Protein AF-A0A380JLQ2-F1 (afdb_monomer_lite)

Foldseek 3Di:
DDPVVVVVVVVVVVVVVLVVLLVVVLVCVLVVVDDLVPRPPVNSVVSVVVNVVVVVVVVPD

Radius of gyration: 15.39 Å; chains: 1; bounding box: 35×20×43 Å

Sequence (61 aa):
MNMKKLFKTIKNITERGKIMMINFYAMQILEDWITIEQVPKRFRKRVQELVKLSETGLDKE

Secondary structure (DSSP, 8-state):
--HHHHHHHHHHHHHHHHHHHHHHHHHHHHTTSS-GGGS-HHHHHHHHHHHHHHHHHHTT-

Organism: Streptococcus acidominimus (NCBI:txid1326)

pLDDT: mean 91.78, std 11.19, range [48.53, 98.5]

Structure (mmCIF, N/CA/C/O backbone):
data_AF-A0A380JLQ2-F1
#
_entry.id   AF-A0A380JLQ2-F1
#
loop_
_atom_site.group_PDB
_atom_site.id
_atom_site.type_symbol
_atom_site.label_atom_id
_atom_site.label_alt_id
_atom_site.label_comp_id
_atom_site.label_asym_id
_atom_site.label_entity_id
_atom_site.label_seq_id
_atom_site.pdbx_PDB_ins_code
_atom_site.Cartn_x
_atom_site.Cartn_y
_atom_site.Cartn_z
_atom_site.occupancy
_atom_site.B_iso_or_equiv
_atom_site.auth_seq_id
_atom_site.auth_comp_id
_atom_site.auth_asym_id
_atom_site.auth_atom_id
_atom_site.pdbx_PDB_model_num
ATOM 1 N N . MET A 1 1 ? -7.912 1.260 33.038 1.00 63.81 1 MET A N 1
ATOM 2 C CA . MET A 1 1 ? -7.395 1.970 31.840 1.00 63.81 1 MET A CA 1
ATOM 3 C C . MET A 1 1 ? -8.455 2.959 31.367 1.00 63.81 1 MET A C 1
ATOM 5 O O . MET A 1 1 ? -9.593 2.550 31.222 1.00 63.81 1 MET A O 1
ATOM 9 N N . ASN A 1 2 ? -8.126 4.245 31.196 1.00 87.19 2 ASN A N 1
ATOM 10 C CA . ASN A 1 2 ? -9.125 5.281 30.887 1.00 87.19 2 ASN A CA 1
ATOM 11 C C . ASN A 1 2 ? -9.602 5.203 29.418 1.00 87.19 2 ASN A C 1
ATOM 13 O O . ASN A 1 2 ? -8.810 4.896 28.525 1.00 87.19 2 ASN A O 1
ATOM 17 N N . MET A 1 3 ? -10.871 5.522 29.162 1.00 86.00 3 MET A N 1
ATOM 18 C CA . MET A 1 3 ? -11.554 5.339 27.875 1.00 86.00 3 MET A CA 1
ATOM 19 C C . MET A 1 3 ? -10.862 6.090 26.721 1.00 86.00 3 MET A C 1
ATOM 21 O O . MET A 1 3 ? -10.630 5.524 25.656 1.00 86.00 3 MET A O 1
ATOM 25 N N . LYS A 1 4 ? -10.391 7.325 26.959 1.00 92.56 4 LYS A N 1
ATOM 26 C CA . LYS A 1 4 ? -9.586 8.094 25.984 1.00 92.56 4 LYS A CA 1
ATOM 27 C C . LYS A 1 4 ? -8.285 7.383 25.582 1.00 92.56 4 LYS A C 1
ATOM 29 O O . LYS A 1 4 ? -7.877 7.440 24.423 1.00 92.56 4 LYS A O 1
ATOM 34 N N . LYS A 1 5 ? -7.631 6.700 26.531 1.00 89.88 5 LYS A N 1
ATOM 35 C CA . LYS A 1 5 ? -6.392 5.945 26.281 1.00 89.88 5 LYS A CA 1
ATOM 36 C C . LYS A 1 5 ? -6.681 4.705 25.433 1.00 89.88 5 LYS A C 1
ATOM 38 O O . LYS A 1 5 ? -5.920 4.424 24.514 1.00 89.88 5 LYS A O 1
ATOM 43 N N . LEU A 1 6 ? -7.802 4.029 25.689 1.00 89.62 6 LEU A N 1
ATOM 44 C CA . LEU A 1 6 ? -8.245 2.877 24.904 1.00 89.62 6 LEU A CA 1
ATOM 45 C C . LEU A 1 6 ? -8.527 3.259 23.441 1.00 89.62 6 LEU A C 1
ATOM 47 O O . LEU A 1 6 ? -7.980 2.627 22.540 1.00 89.62 6 LEU A O 1
ATOM 51 N N . PHE A 1 7 ? -9.282 4.337 23.196 1.00 92.44 7 PHE A N 1
ATOM 52 C CA . PHE A 1 7 ? -9.538 4.830 21.835 1.00 92.44 7 PHE A CA 1
ATOM 53 C C . PHE A 1 7 ? -8.251 5.166 21.075 1.00 92.44 7 PHE A C 1
ATOM 55 O O . PHE A 1 7 ? -8.108 4.807 19.906 1.00 92.44 7 PHE A O 1
ATOM 62 N N . LYS A 1 8 ? -7.284 5.810 21.741 1.00 93.38 8 LYS A N 1
ATOM 63 C CA . LYS A 1 8 ? -5.974 6.106 21.145 1.00 93.38 8 LYS A CA 1
ATOM 64 C C . LYS A 1 8 ? -5.224 4.826 20.764 1.00 93.38 8 LYS A C 1
ATOM 66 O O . LYS A 1 8 ? -4.664 4.761 19.673 1.00 93.38 8 LYS A O 1
ATOM 71 N N . THR A 1 9 ? -5.231 3.810 21.625 1.00 92.44 9 THR A N 1
ATOM 72 C CA . THR A 1 9 ? -4.590 2.520 21.336 1.00 92.44 9 THR A CA 1
ATOM 73 C C . THR A 1 9 ? -5.242 1.820 20.14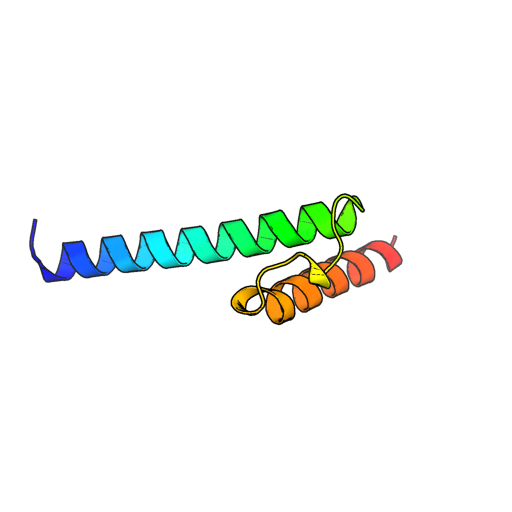7 1.00 92.44 9 THR A C 1
ATOM 75 O O . THR A 1 9 ? -4.529 1.416 19.232 1.00 92.44 9 THR A O 1
ATOM 78 N N . ILE A 1 10 ? -6.575 1.737 20.109 1.00 93.06 10 ILE A N 1
ATOM 79 C CA . ILE A 1 10 ? -7.302 1.111 18.994 1.00 93.06 10 ILE A CA 1
ATOM 80 C C . ILE A 1 10 ? -6.993 1.840 17.686 1.00 93.06 10 ILE A C 1
ATOM 82 O O . ILE A 1 10 ? -6.605 1.203 16.709 1.00 93.06 10 ILE A O 1
ATOM 86 N N . LYS A 1 11 ? -7.061 3.179 17.683 1.00 93.88 11 LYS A N 1
ATOM 87 C CA . LYS A 1 11 ? -6.696 3.989 16.515 1.00 93.88 11 LYS A CA 1
ATOM 88 C C . LYS A 1 11 ? -5.282 3.653 16.035 1.00 93.88 11 LYS A C 1
ATOM 90 O O . LYS A 1 11 ?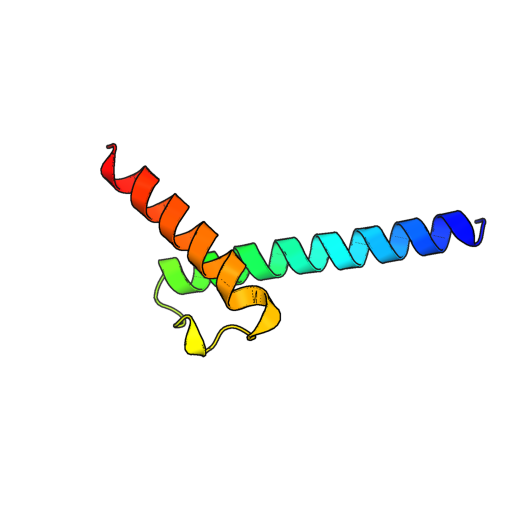 -5.091 3.345 14.863 1.00 93.88 11 LYS A O 1
ATOM 95 N N . ASN A 1 12 ? -4.307 3.628 16.939 1.00 94.50 12 ASN A N 1
ATOM 96 C CA . ASN A 1 12 ? -2.923 3.314 16.590 1.00 94.50 12 ASN A CA 1
ATOM 97 C C . ASN A 1 12 ? -2.759 1.905 16.002 1.00 94.50 12 ASN A C 1
ATOM 99 O O . ASN A 1 12 ? -1.985 1.736 15.064 1.00 94.50 12 ASN A O 1
ATOM 103 N N . ILE A 1 13 ? -3.475 0.905 16.523 1.00 93.62 13 ILE A N 1
ATOM 104 C CA . ILE A 1 13 ? -3.451 -0.463 15.985 1.00 93.62 13 ILE A CA 1
ATOM 105 C C . ILE A 1 13 ? -4.026 -0.480 14.568 1.00 93.62 13 ILE A C 1
ATOM 107 O O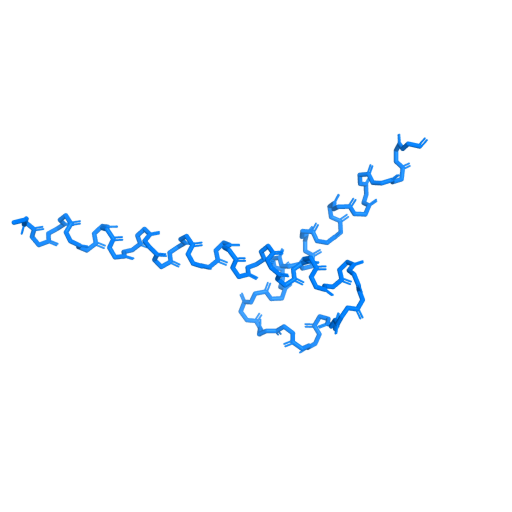 . ILE A 1 13 ? -3.407 -1.040 13.666 1.00 93.62 13 ILE A O 1
ATOM 111 N N . THR A 1 14 ? -5.165 0.182 14.347 1.00 92.88 14 THR A N 1
ATOM 112 C CA . THR A 1 14 ? -5.783 0.235 13.014 1.00 92.88 14 THR A CA 1
ATOM 113 C C . THR A 1 14 ? -4.896 0.938 11.987 1.00 92.88 14 THR A C 1
ATOM 115 O O . THR A 1 14 ? -4.772 0.457 10.864 1.00 92.88 14 THR A O 1
ATOM 118 N N . GLU A 1 15 ? -4.219 2.026 12.365 1.00 94.06 15 GLU A N 1
ATOM 119 C CA . GLU A 1 15 ? -3.284 2.720 11.473 1.00 94.06 15 GLU A CA 1
ATOM 120 C C . GLU A 1 15 ? -2.038 1.877 11.175 1.00 94.06 15 GLU A C 1
ATOM 122 O O . GLU A 1 15 ? -1.629 1.772 10.020 1.00 94.06 15 GLU A O 1
ATOM 127 N N . ARG A 1 16 ? -1.479 1.188 12.179 1.00 93.75 16 ARG A N 1
ATOM 128 C CA . ARG A 1 16 ? -0.364 0.247 11.969 1.00 93.75 16 ARG A CA 1
ATOM 129 C C . ARG A 1 16 ? -0.749 -0.892 11.027 1.00 93.75 16 ARG A C 1
ATOM 131 O O . ARG A 1 16 ? 0.023 -1.220 10.132 1.00 93.75 16 ARG A O 1
ATOM 138 N N . GLY A 1 17 ? -1.951 -1.447 11.187 1.00 95.38 17 GLY A N 1
ATOM 139 C CA . GLY A 1 17 ? -2.478 -2.478 10.295 1.00 95.38 17 GLY A CA 1
ATOM 140 C C . GLY A 1 17 ? -2.594 -1.989 8.850 1.00 95.38 17 GLY A C 1
ATOM 141 O O . GLY A 1 17 ? -2.165 -2.682 7.935 1.00 95.38 17 GLY A O 1
ATOM 142 N N . LYS A 1 18 ? -3.094 -0.764 8.627 1.00 95.19 18 LYS A N 1
ATOM 143 C CA . LYS A 1 18 ? -3.162 -0.171 7.279 1.00 95.19 18 LYS A CA 1
ATOM 144 C C . LYS A 1 18 ? -1.781 -0.040 6.634 1.00 95.19 18 LYS A C 1
ATOM 146 O O . LYS A 1 18 ? -1.638 -0.395 5.470 1.00 95.19 18 LYS A O 1
ATOM 151 N N . ILE A 1 19 ? -0.786 0.446 7.379 1.00 96.88 19 ILE A N 1
ATOM 152 C CA . ILE A 1 19 ? 0.594 0.588 6.883 1.00 96.88 19 ILE A CA 1
ATOM 153 C C . ILE A 1 19 ? 1.164 -0.779 6.495 1.00 96.88 19 ILE A C 1
ATOM 155 O O . ILE A 1 19 ? 1.719 -0.927 5.410 1.00 96.88 19 ILE A O 1
ATOM 159 N N . MET A 1 20 ? 0.968 -1.789 7.345 1.00 97.56 20 MET A N 1
ATOM 160 C CA . MET A 1 20 ? 1.428 -3.151 7.071 1.00 97.56 20 MET A CA 1
ATOM 161 C C . MET A 1 20 ? 0.789 -3.721 5.800 1.00 97.56 20 MET A C 1
ATOM 163 O O . MET A 1 20 ? 1.499 -4.271 4.967 1.00 97.56 20 MET A O 1
ATOM 167 N N . MET A 1 21 ? -0.519 -3.523 5.607 1.00 97.81 21 MET A N 1
ATOM 168 C CA . MET A 1 21 ? -1.207 -3.967 4.390 1.00 97.81 21 MET A CA 1
ATOM 169 C C . MET A 1 21 ? -0.663 -3.287 3.131 1.00 97.81 21 MET A C 1
ATOM 171 O O . MET A 1 21 ? -0.507 -3.945 2.109 1.00 97.81 21 MET A O 1
ATOM 175 N N . ILE A 1 22 ? -0.368 -1.985 3.189 1.00 97.88 22 ILE A N 1
ATOM 176 C CA . ILE A 1 22 ? 0.209 -1.252 2.052 1.00 97.88 22 ILE A CA 1
ATOM 177 C C . ILE A 1 22 ? 1.575 -1.834 1.681 1.00 97.88 22 ILE A C 1
ATOM 179 O O . ILE A 1 22 ? 1.798 -2.139 0.513 1.00 97.88 22 ILE A O 1
ATOM 183 N N . ASN A 1 23 ? 2.457 -2.026 2.665 1.00 97.38 23 ASN A N 1
ATOM 184 C CA . ASN A 1 23 ? 3.788 -2.586 2.425 1.00 97.38 23 ASN A CA 1
ATOM 185 C C . ASN A 1 23 ? 3.706 -4.014 1.878 1.00 97.38 23 ASN A C 1
ATOM 187 O O . ASN A 1 23 ? 4.399 -4.347 0.923 1.00 97.38 23 ASN A O 1
ATOM 191 N N . PHE A 1 24 ? 2.821 -4.833 2.448 1.00 98.06 24 PHE A N 1
ATOM 192 C CA . PHE A 1 24 ? 2.612 -6.206 2.007 1.00 98.06 24 PHE A CA 1
ATOM 193 C C . PHE A 1 24 ? 2.161 -6.266 0.545 1.00 98.06 24 PHE A C 1
ATOM 195 O O . PHE A 1 24 ? 2.776 -6.966 -0.250 1.00 98.06 24 PHE 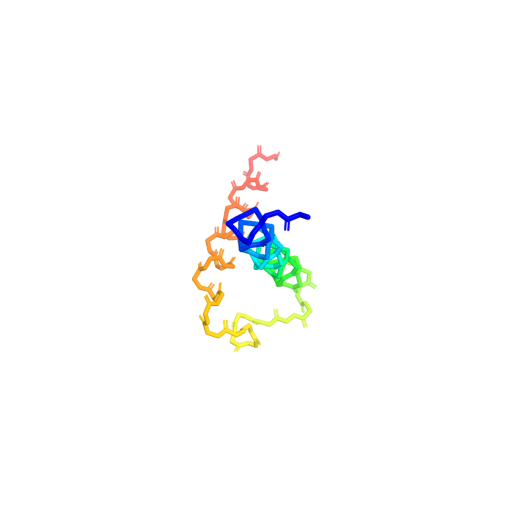A O 1
ATOM 202 N N . TYR A 1 25 ? 1.151 -5.482 0.154 1.00 98.50 25 TYR A N 1
ATOM 203 C CA . TYR A 1 25 ? 0.707 -5.443 -1.241 1.00 98.50 25 TYR A CA 1
ATOM 204 C C . TYR A 1 25 ? 1.773 -4.902 -2.196 1.00 98.50 25 TYR A C 1
ATOM 206 O O . TYR A 1 25 ? 1.879 -5.403 -3.308 1.00 98.50 25 TYR A O 1
ATOM 214 N N . ALA A 1 26 ? 2.558 -3.903 -1.785 1.00 98.00 26 ALA A N 1
ATOM 215 C CA . ALA A 1 26 ? 3.646 -3.393 -2.615 1.00 98.00 26 ALA A CA 1
ATOM 216 C C . ALA A 1 26 ? 4.702 -4.473 -2.884 1.00 98.00 26 ALA A C 1
ATOM 218 O O . ALA A 1 26 ? 5.086 -4.658 -4.031 1.00 98.00 26 ALA A O 1
ATOM 219 N N . MET A 1 27 ? 5.095 -5.237 -1.860 1.00 97.44 27 MET A N 1
ATOM 220 C CA . MET A 1 27 ? 5.992 -6.386 -2.027 1.00 97.44 27 MET A CA 1
ATOM 221 C C . MET A 1 27 ? 5.406 -7.445 -2.965 1.00 97.44 27 MET A C 1
ATOM 223 O O . MET A 1 27 ? 6.103 -7.922 -3.846 1.00 97.44 27 MET A O 1
ATOM 227 N N . GLN A 1 28 ? 4.123 -7.790 -2.819 1.00 98.19 28 GLN A N 1
ATOM 228 C CA . GLN A 1 28 ? 3.487 -8.777 -3.699 1.00 98.19 28 GLN A CA 1
ATOM 229 C C . GLN A 1 28 ? 3.430 -8.324 -5.165 1.00 98.19 28 GLN A C 1
ATOM 231 O O . GLN A 1 28 ? 3.447 -9.175 -6.045 1.00 98.19 28 GLN A O 1
ATOM 236 N N . ILE A 1 29 ? 3.341 -7.016 -5.429 1.00 97.88 29 ILE A N 1
ATOM 237 C CA . ILE A 1 29 ? 3.428 -6.476 -6.794 1.00 97.88 29 ILE A CA 1
ATOM 238 C C . ILE A 1 29 ? 4.868 -6.529 -7.308 1.00 97.88 29 ILE A C 1
ATOM 240 O O . ILE A 1 29 ? 5.070 -6.954 -8.433 1.00 97.88 29 ILE A O 1
ATOM 244 N N . LEU A 1 30 ? 5.853 -6.117 -6.500 1.00 95.75 30 LEU A N 1
ATOM 245 C CA . LEU A 1 30 ? 7.270 -6.125 -6.896 1.00 95.75 30 LEU A CA 1
ATOM 246 C C . LEU A 1 30 ? 7.798 -7.537 -7.205 1.00 95.75 30 LEU A C 1
ATOM 248 O O . LEU A 1 30 ? 8.705 -7.681 -8.012 1.00 95.75 30 LEU A O 1
ATOM 252 N N . GLU A 1 31 ? 7.229 -8.562 -6.571 1.00 96.81 31 GLU A N 1
ATOM 253 C CA . GLU A 1 31 ? 7.533 -9.981 -6.813 1.00 96.81 31 GLU A CA 1
ATOM 254 C C . GLU A 1 31 ? 6.605 -10.620 -7.871 1.00 96.81 31 GLU A C 1
ATOM 256 O O . GLU A 1 31 ? 6.569 -11.843 -8.005 1.00 96.81 31 GLU A O 1
ATOM 261 N N . ASP A 1 32 ? 5.795 -9.819 -8.575 1.00 97.06 32 ASP A N 1
ATOM 262 C CA . ASP A 1 32 ? 4.832 -10.250 -9.601 1.00 97.06 32 ASP A CA 1
ATOM 263 C C . ASP A 1 32 ? 3.781 -11.284 -9.132 1.00 97.06 32 ASP A C 1
ATOM 265 O O . ASP A 1 32 ? 3.168 -11.994 -9.933 1.00 97.06 32 ASP A O 1
ATOM 269 N N . TRP A 1 33 ? 3.508 -11.382 -7.826 1.00 98.19 33 TRP A N 1
ATOM 270 C CA . TRP A 1 33 ? 2.491 -12.303 -7.292 1.00 98.19 33 TRP A CA 1
ATOM 271 C C . TRP A 1 33 ? 1.067 -11.821 -7.562 1.00 98.19 33 TRP A C 1
ATOM 273 O O . TRP A 1 33 ? 0.145 -12.634 -7.667 1.00 98.19 33 TRP A O 1
ATOM 283 N N . ILE A 1 34 ? 0.872 -10.502 -7.616 1.00 98.19 34 ILE A N 1
ATOM 284 C CA . ILE A 1 34 ? -0.415 -9.866 -7.901 1.00 98.19 34 ILE A CA 1
ATOM 285 C C . ILE A 1 34 ? -0.224 -8.620 -8.764 1.00 98.19 34 ILE A C 1
ATOM 287 O O . ILE A 1 34 ? 0.835 -8.000 -8.757 1.00 98.19 34 ILE A O 1
ATOM 291 N N . THR A 1 35 ? -1.298 -8.171 -9.409 1.00 98.06 35 THR A N 1
ATOM 292 C CA . THR A 1 35 ? -1.359 -6.856 -10.057 1.00 98.06 35 THR A CA 1
ATOM 293 C C . THR A 1 35 ? -2.067 -5.819 -9.182 1.00 98.06 35 THR A C 1
ATOM 295 O O . THR A 1 35 ? -2.795 -6.133 -8.231 1.00 98.06 35 THR A O 1
ATOM 298 N N . ILE A 1 36 ? -1.907 -4.536 -9.520 1.00 97.69 36 ILE A N 1
ATOM 299 C CA . ILE A 1 36 ? -2.521 -3.438 -8.764 1.00 97.69 36 ILE A CA 1
ATOM 300 C C . ILE A 1 36 ? -4.060 -3.479 -8.765 1.00 97.69 36 ILE A C 1
ATOM 302 O O . ILE A 1 36 ? -4.711 -2.994 -7.834 1.00 97.69 36 ILE A O 1
ATOM 306 N N . GLU A 1 37 ? -4.674 -4.093 -9.774 1.00 97.69 37 GLU A N 1
ATOM 307 C CA . GLU A 1 37 ? -6.121 -4.281 -9.876 1.00 97.69 37 GLU A CA 1
ATOM 308 C C . GLU A 1 37 ? -6.654 -5.217 -8.783 1.00 97.69 37 GLU A C 1
ATOM 310 O O . GLU A 1 37 ? -7.776 -5.016 -8.302 1.00 97.69 37 GLU A O 1
ATOM 315 N N . GLN A 1 38 ? -5.843 -6.182 -8.340 1.00 98.06 38 GLN A N 1
ATOM 316 C CA . GLN A 1 38 ? -6.179 -7.126 -7.271 1.00 98.06 38 GLN A CA 1
ATOM 317 C C . GLN A 1 38 ? -6.054 -6.495 -5.873 1.00 98.06 38 GLN A C 1
ATOM 319 O O . GLN A 1 38 ? -6.659 -6.975 -4.912 1.00 98.06 38 GLN A O 1
ATOM 324 N N . VAL A 1 39 ? -5.351 -5.364 -5.746 1.00 97.94 39 VAL A N 1
ATOM 325 C CA . VAL A 1 39 ? -5.259 -4.606 -4.491 1.00 97.94 39 VAL A CA 1
ATOM 326 C C . VAL A 1 39 ? -6.593 -3.902 -4.190 1.00 97.94 39 VAL A C 1
ATOM 328 O O . VAL A 1 39 ? -7.185 -3.272 -5.077 1.00 97.94 39 VAL A O 1
ATOM 331 N N . PRO A 1 40 ? -7.088 -3.913 -2.934 1.00 97.88 40 PRO A N 1
ATOM 332 C CA . PRO A 1 40 ? -8.288 -3.173 -2.556 1.00 97.88 40 PRO A CA 1
ATOM 333 C C . PRO A 1 40 ? -8.188 -1.681 -2.904 1.00 97.88 40 PRO A C 1
ATOM 335 O O . PRO A 1 40 ? -7.210 -1.020 -2.551 1.00 97.88 40 PRO A O 1
ATOM 338 N N . LYS A 1 41 ? -9.240 -1.119 -3.524 1.00 97.69 41 LYS A N 1
ATOM 339 C CA . LYS A 1 41 ? -9.276 0.272 -4.039 1.00 97.69 41 LYS A CA 1
ATOM 340 C C . LYS A 1 41 ? -8.705 1.316 -3.071 1.00 97.69 41 LYS A C 1
ATOM 342 O O . LYS A 1 41 ? -7.950 2.185 -3.490 1.00 97.69 41 LYS A O 1
ATOM 347 N N . ARG A 1 42 ? -9.022 1.197 -1.777 1.00 96.19 42 ARG A N 1
ATOM 348 C CA . ARG A 1 42 ? -8.573 2.117 -0.715 1.00 96.19 42 ARG A CA 1
ATOM 349 C C . ARG A 1 42 ? -7.051 2.191 -0.523 1.00 96.19 42 ARG A C 1
ATOM 351 O O . ARG A 1 42 ? -6.580 3.154 0.066 1.00 96.19 42 ARG A O 1
ATOM 358 N N . PHE A 1 43 ? -6.300 1.189 -0.982 1.00 97.50 43 PHE A N 1
ATOM 359 C CA . PHE A 1 43 ? -4.843 1.121 -0.837 1.00 97.50 43 PHE A CA 1
ATOM 360 C C . PHE A 1 43 ? -4.090 1.359 -2.149 1.00 97.50 43 PHE A C 1
ATOM 362 O O . PHE A 1 43 ? -2.925 1.740 -2.094 1.00 97.50 43 PHE A O 1
ATOM 369 N N . ARG A 1 44 ? -4.744 1.201 -3.312 1.00 98.06 44 ARG A N 1
ATOM 370 C CA . ARG A 1 44 ? -4.092 1.211 -4.636 1.00 98.06 44 ARG A CA 1
ATOM 371 C C . ARG A 1 44 ? -3.161 2.397 -4.855 1.00 98.06 44 ARG A C 1
ATOM 373 O O . ARG A 1 44 ? -2.003 2.190 -5.176 1.00 98.06 44 ARG A O 1
ATOM 380 N N . LYS A 1 45 ? -3.637 3.624 -4.612 1.00 97.94 45 LYS A N 1
ATOM 381 C CA . LYS A 1 45 ? -2.828 4.837 -4.810 1.00 97.94 45 LYS A CA 1
ATOM 382 C C . LYS A 1 45 ? -1.525 4.789 -4.006 1.00 97.94 45 LYS A C 1
ATOM 384 O O . LYS A 1 45 ? -0.459 5.065 -4.537 1.00 97.94 45 LYS A O 1
ATOM 389 N N . ARG A 1 46 ? -1.609 4.406 -2.728 1.00 97.75 46 ARG A N 1
ATOM 390 C CA . ARG A 1 46 ? -0.443 4.388 -1.840 1.00 97.75 46 ARG A CA 1
ATOM 391 C C . ARG A 1 46 ? 0.511 3.239 -2.153 1.00 97.75 46 ARG A C 1
ATOM 393 O O . ARG A 1 46 ? 1.715 3.408 -2.021 1.00 97.75 46 ARG A O 1
ATOM 400 N N . VAL A 1 47 ? -0.030 2.102 -2.585 1.00 98.12 47 VAL A N 1
ATOM 401 C CA . VAL A 1 47 ? 0.755 0.961 -3.068 1.00 98.12 47 VAL A CA 1
ATOM 402 C C . VAL A 1 47 ? 1.495 1.326 -4.360 1.00 98.12 47 VAL A C 1
ATOM 404 O O . VAL A 1 47 ? 2.698 1.120 -4.424 1.00 98.12 47 VAL A O 1
ATOM 407 N N . GLN A 1 48 ? 0.827 1.951 -5.339 1.00 97.69 48 GLN A N 1
ATOM 408 C CA . GLN A 1 48 ? 1.459 2.422 -6.583 1.00 97.69 48 GLN A CA 1
ATOM 409 C C . GLN A 1 48 ? 2.594 3.413 -6.323 1.00 97.69 48 GLN A C 1
ATOM 411 O O . GLN A 1 48 ? 3.661 3.293 -6.914 1.00 97.69 48 GLN A O 1
ATOM 416 N N . GLU A 1 49 ? 2.371 4.390 -5.438 1.00 96.69 49 GLU A N 1
ATOM 417 C CA . GLU A 1 49 ? 3.412 5.344 -5.041 1.00 96.69 49 GLU A CA 1
ATOM 418 C C . GLU A 1 49 ? 4.635 4.626 -4.453 1.00 96.69 49 GLU A C 1
ATOM 420 O O . GLU A 1 49 ? 5.762 4.991 -4.775 1.00 96.69 49 GLU A O 1
ATOM 425 N N . LEU A 1 50 ? 4.419 3.606 -3.616 1.00 96.38 50 LEU A N 1
ATOM 426 C CA . LEU A 1 50 ? 5.498 2.861 -2.971 1.00 96.38 50 LEU A CA 1
ATOM 427 C C . LEU A 1 50 ? 6.279 1.984 -3.961 1.00 96.38 50 LEU A C 1
ATOM 429 O O . LEU A 1 50 ? 7.501 2.041 -3.954 1.00 96.38 50 LEU A O 1
ATOM 433 N N . VAL A 1 51 ? 5.591 1.243 -4.835 1.00 96.31 51 VAL A N 1
ATOM 434 C CA . VAL A 1 51 ? 6.217 0.419 -5.888 1.00 96.31 51 VAL A CA 1
ATOM 435 C C . VAL A 1 51 ? 7.091 1.287 -6.795 1.00 96.31 51 VAL A C 1
ATOM 437 O O . VAL A 1 51 ? 8.278 1.020 -6.952 1.00 96.31 51 VAL A O 1
ATOM 440 N N . LYS A 1 52 ? 6.545 2.411 -7.276 1.00 95.62 52 LYS A N 1
ATOM 441 C CA . LYS A 1 52 ? 7.283 3.353 -8.124 1.00 95.62 52 LYS A CA 1
ATOM 442 C C . LYS A 1 52 ? 8.532 3.915 -7.434 1.00 95.62 52 LYS A C 1
ATOM 444 O O . LYS A 1 52 ? 9.564 4.107 -8.076 1.00 95.62 52 LYS A O 1
ATOM 449 N N . LEU A 1 53 ? 8.440 4.224 -6.136 1.00 93.50 53 LEU A N 1
ATOM 450 C CA . LEU A 1 53 ? 9.586 4.695 -5.349 1.00 93.50 53 LEU A CA 1
ATOM 451 C C . LEU A 1 53 ? 10.678 3.625 -5.235 1.00 93.50 53 LEU A C 1
ATOM 453 O O . LEU A 1 53 ? 11.853 3.972 -5.323 1.00 93.50 53 LEU A O 1
ATOM 457 N N . SER A 1 54 ? 10.298 2.358 -5.057 1.00 88.94 54 SER A N 1
ATOM 458 C CA . SER A 1 54 ? 11.233 1.230 -4.993 1.00 88.94 54 SER A CA 1
ATOM 459 C C . SER A 1 54 ? 11.968 1.016 -6.317 1.00 88.94 54 SER A C 1
ATOM 461 O O . SER A 1 54 ? 13.188 0.907 -6.311 1.00 88.94 54 SER A O 1
ATOM 463 N N . GLU A 1 55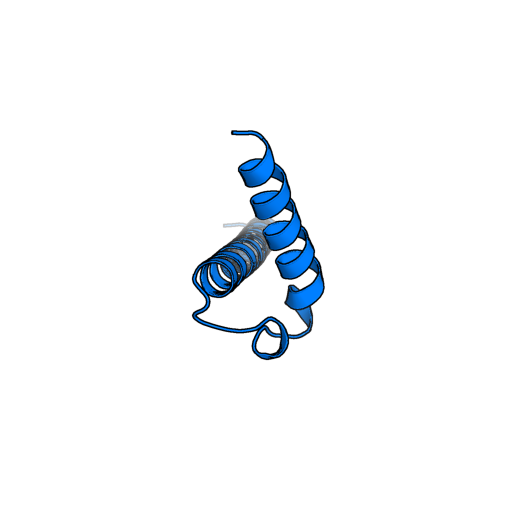 ? 11.258 1.050 -7.445 1.00 88.12 55 GLU A N 1
ATOM 464 C CA . GLU A 1 55 ? 11.843 0.917 -8.790 1.00 88.12 55 GLU A CA 1
ATOM 465 C C . GLU A 1 55 ? 12.810 2.066 -9.115 1.00 88.12 55 GLU A C 1
ATOM 467 O O . GLU A 1 55 ? 13.938 1.838 -9.535 1.00 88.12 55 GLU A O 1
ATOM 472 N N . THR A 1 56 ? 12.431 3.311 -8.799 1.00 82.94 56 THR A N 1
ATOM 473 C CA . THR A 1 56 ? 13.295 4.493 -9.021 1.00 82.94 56 THR A CA 1
ATOM 474 C C . THR A 1 56 ? 14.590 4.446 -8.186 1.00 82.94 56 THR A C 1
ATOM 476 O O . THR A 1 56 ? 15.557 5.153 -8.479 1.00 82.94 56 THR A O 1
ATOM 479 N N . GLY A 1 57 ? 14.599 3.676 -7.093 1.00 70.38 57 GLY A N 1
ATOM 480 C CA . GLY A 1 57 ? 15.786 3.434 -6.274 1.00 70.38 57 GLY A CA 1
ATOM 481 C C . GLY A 1 57 ? 16.713 2.361 -6.846 1.00 70.3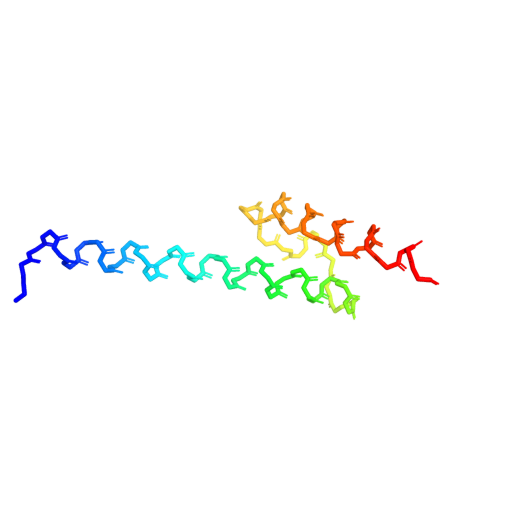8 57 GLY A C 1
ATOM 482 O O . GLY A 1 57 ? 17.916 2.460 -6.631 1.00 70.38 57 GLY A O 1
ATOM 483 N N . LEU A 1 58 ? 16.165 1.387 -7.581 1.00 61.00 58 LEU A N 1
ATOM 484 C CA . LEU A 1 58 ? 16.918 0.299 -8.215 1.00 61.00 58 LEU A CA 1
ATOM 485 C C . LEU A 1 58 ? 17.710 0.778 -9.439 1.00 61.00 58 LEU A C 1
ATOM 487 O O . LEU A 1 58 ? 18.815 0.307 -9.659 1.00 61.00 58 LEU A O 1
ATOM 491 N N . ASP A 1 59 ? 17.214 1.779 -10.171 1.00 58.50 59 ASP A N 1
ATOM 492 C CA . ASP A 1 59 ? 17.896 2.345 -11.352 1.00 58.50 59 ASP A CA 1
ATOM 493 C C . ASP A 1 59 ? 19.172 3.161 -11.029 1.00 58.50 59 ASP A C 1
ATOM 495 O O . ASP A 1 59 ? 19.758 3.787 -11.915 1.00 58.50 59 ASP A O 1
ATOM 499 N N . LYS A 1 60 ? 19.575 3.245 -9.753 1.00 58.22 60 LYS A N 1
ATOM 500 C CA . LYS A 1 60 ? 20.721 4.049 -9.287 1.00 58.22 60 LYS A CA 1
ATOM 501 C C . LYS A 1 60 ? 21.945 3.227 -8.862 1.00 58.22 60 LYS A C 1
ATOM 503 O O . LYS A 1 60 ? 22.905 3.836 -8.385 1.00 58.22 60 LYS A O 1
ATOM 508 N N . GLU A 1 61 ? 21.920 1.907 -9.034 1.00 48.53 61 GLU A N 1
ATOM 509 C CA . GLU A 1 61 ? 23.087 1.008 -8.922 1.00 48.53 61 GLU A CA 1
ATOM 510 C C . GLU A 1 61 ? 23.542 0.522 -10.303 1.00 48.53 61 GLU A C 1
ATOM 512 O O . GLU A 1 61 ? 24.775 0.407 -10.491 1.00 48.53 61 GLU A O 1
#